Protein AF-A0A7C4XHD4-F1 (afdb_monomer)

Solvent-accessible surface area (backbone atoms only — not comparable to full-atom values): 2656 Å² total; per-residue (Å²): 132,86,49,72,70,58,54,50,53,55,44,51,49,43,71,68,61,83,47,55,62,69,55,54,20,61,78,70,72,48,54,63,70,57,51,50,59,47,42,70,70,76,106

Mean predicted aligned error: 2.8 Å

Nearest PDB structures (foldseek):
  4yrv-assembly1_A  TM=7.643E-01  e=1.478E+00  Nostoc sp. PCC 7120 = FACHB-418
  3clo-assembly1_B  TM=7.709E-01  e=1.579E+00  Bacteroides thetaiotaomicron VPI-5482
  4hri-assembly1_B  TM=7.876E-01  e=3.048E+00  Nostoc sp. PCC 7120 = FACHB-418
  4hri-assembly1_A  TM=7.878E-01  e=3.477E+00  Nostoc sp. PCC 7120 = FACHB-418
  3qod-assembly1_B  TM=7.568E-01  e=3.048E+00  Fischerella thermalis PCC 7521

Sequence (43 aa):
MVSRRKKMAIVLEGLKGVKSVAEICREQKISQVLYYRWRDKFL

Secondary structure (DSSP, 8-state):
---HHHHHHHHHHHHTTSS-HHHHHHHTT--HHHHHHHHHHH-

Structure (mmCIF, N/CA/C/O backbone):
data_AF-A0A7C4XHD4-F1
#
_entry.id   AF-A0A7C4XHD4-F1
#
loop_
_atom_site.group_PDB
_atom_site.id
_atom_site.type_symbol
_atom_site.label_atom_id
_atom_site.label_alt_id
_atom_site.label_comp_id
_atom_site.label_asym_id
_atom_site.label_entity_id
_atom_site.label_seq_id
_atom_site.pdbx_PDB_ins_code
_atom_site.Cartn_x
_atom_site.Cartn_y
_atom_site.Cartn_z
_atom_site.occupancy
_atom_site.B_iso_or_equiv
_atom_site.auth_seq_id
_atom_site.auth_comp_id
_atom_site.auth_asym_id
_atom_site.auth_atom_id
_atom_site.pdbx_PDB_model_num
ATOM 1 N N . MET A 1 1 ? 15.592 2.768 1.670 1.00 60.28 1 MET A N 1
ATOM 2 C CA . MET A 1 1 ? 15.250 1.369 1.317 1.00 60.28 1 MET A CA 1
ATOM 3 C C . MET A 1 1 ? 14.097 0.902 2.207 1.00 60.28 1 MET A C 1
ATOM 5 O O . MET A 1 1 ? 14.256 0.876 3.418 1.00 60.28 1 MET A O 1
ATOM 9 N N . VAL A 1 2 ? 12.914 0.605 1.657 1.00 73.19 2 VAL A N 1
ATOM 10 C CA . VAL A 1 2 ? 11.783 0.099 2.464 1.00 73.19 2 VAL A CA 1
ATOM 11 C C . VAL A 1 2 ? 12.063 -1.360 2.844 1.00 73.19 2 VAL A C 1
ATOM 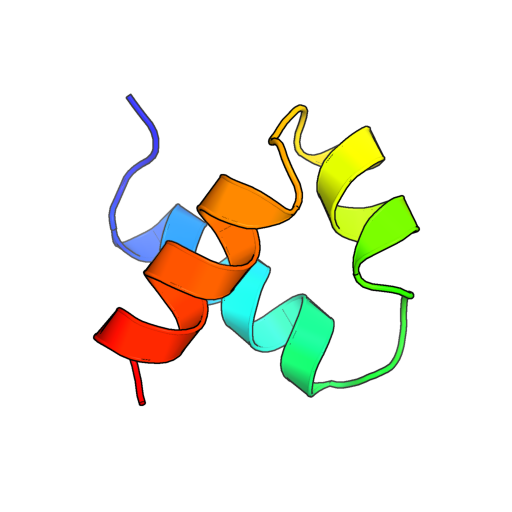13 O O . VAL A 1 2 ? 12.185 -2.209 1.960 1.00 73.19 2 VAL A O 1
ATOM 16 N N . SER A 1 3 ? 12.181 -1.651 4.143 1.00 87.25 3 SER A N 1
ATOM 17 C CA . SER A 1 3 ? 12.360 -3.018 4.663 1.00 87.25 3 SER A CA 1
ATOM 18 C C . SER A 1 3 ? 11.189 -3.930 4.268 1.00 87.25 3 SER A C 1
ATOM 20 O O . SER A 1 3 ? 10.051 -3.465 4.173 1.00 87.25 3 SER A O 1
ATOM 22 N N . ARG A 1 4 ? 11.436 -5.239 4.080 1.00 87.56 4 ARG A N 1
ATOM 23 C CA . ARG A 1 4 ? 10.393 -6.239 3.761 1.00 87.56 4 ARG A CA 1
ATOM 24 C C . ARG A 1 4 ? 9.206 -6.182 4.728 1.00 87.56 4 ARG A C 1
ATOM 26 O O . ARG A 1 4 ? 8.067 -6.190 4.276 1.00 87.56 4 ARG A O 1
ATOM 33 N N . ARG A 1 5 ? 9.466 -6.022 6.032 1.00 89.56 5 ARG A N 1
ATOM 34 C CA . ARG A 1 5 ? 8.416 -5.907 7.060 1.00 89.56 5 ARG A CA 1
ATOM 35 C C . ARG A 1 5 ? 7.533 -4.677 6.847 1.00 89.56 5 ARG A C 1
ATOM 37 O O . ARG A 1 5 ? 6.319 -4.761 6.977 1.00 89.56 5 ARG A O 1
ATOM 44 N N . LYS A 1 6 ? 8.137 -3.547 6.463 1.00 92.69 6 LYS A N 1
ATOM 45 C CA . LYS A 1 6 ? 7.399 -2.311 6.175 1.00 92.69 6 LYS A CA 1
ATOM 46 C C . LYS A 1 6 ? 6.548 -2.451 4.907 1.00 92.69 6 LYS A C 1
ATOM 48 O O . LYS A 1 6 ? 5.406 -2.020 4.916 1.00 92.69 6 LYS A O 1
ATOM 53 N N . LYS A 1 7 ? 7.056 -3.106 3.855 1.00 93.19 7 LYS A N 1
ATOM 54 C CA . LYS A 1 7 ? 6.26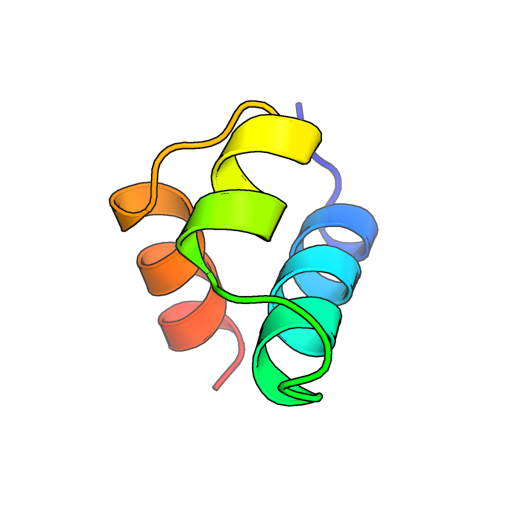6 -3.394 2.639 1.00 93.19 7 LYS A CA 1
ATOM 55 C C . LYS A 1 7 ? 5.036 -4.247 2.953 1.00 93.19 7 LYS A C 1
ATOM 57 O O . LYS A 1 7 ? 3.949 -3.916 2.500 1.00 93.19 7 LYS A O 1
ATOM 62 N N . MET A 1 8 ? 5.211 -5.295 3.762 1.00 93.31 8 MET A N 1
ATOM 63 C CA . MET A 1 8 ? 4.115 -6.168 4.186 1.00 93.31 8 MET A CA 1
ATOM 64 C C . MET A 1 8 ? 3.050 -5.395 4.973 1.00 93.31 8 MET A C 1
ATOM 66 O O . MET A 1 8 ? 1.869 -5.508 4.669 1.00 93.31 8 MET A O 1
ATOM 70 N N . ALA A 1 9 ? 3.457 -4.557 5.934 1.00 94.44 9 ALA A N 1
ATOM 71 C CA . ALA A 1 9 ? 2.522 -3.742 6.713 1.00 94.44 9 ALA A CA 1
ATOM 72 C C . ALA A 1 9 ? 1.663 -2.823 5.825 1.00 94.44 9 ALA A C 1
ATOM 74 O O . ALA A 1 9 ? 0.454 -2.746 6.019 1.00 94.44 9 ALA A O 1
ATOM 75 N N . ILE A 1 10 ? 2.275 -2.197 4.814 1.00 94.94 10 ILE A N 1
ATOM 76 C CA . ILE A 1 10 ? 1.581 -1.331 3.850 1.00 94.94 10 ILE A CA 1
ATOM 77 C C . ILE A 1 10 ? 0.567 -2.130 3.017 1.00 94.94 10 ILE A C 1
ATOM 79 O O . ILE A 1 10 ? -0.562 -1.686 2.824 1.00 94.94 10 ILE A O 1
ATOM 83 N N . VAL A 1 11 ? 0.948 -3.316 2.527 1.00 95.00 11 VAL A N 1
ATOM 84 C CA . VAL A 1 11 ? 0.037 -4.180 1.757 1.00 95.00 11 VAL A CA 1
ATOM 85 C C . VAL A 1 11 ? -1.143 -4.625 2.620 1.00 95.00 11 VAL A C 1
ATOM 87 O O . VAL A 1 11 ? -2.285 -4.481 2.187 1.00 95.00 11 VAL A O 1
ATOM 90 N N . LEU A 1 12 ? -0.884 -5.065 3.855 1.00 95.06 12 LEU A N 1
ATOM 91 C CA . LEU A 1 12 ? -1.922 -5.455 4.812 1.00 95.06 12 LEU A CA 1
ATOM 92 C C . LEU A 1 12 ? -2.874 -4.302 5.151 1.00 95.06 12 LEU A C 1
ATOM 94 O O . LEU A 1 12 ? -4.071 -4.535 5.272 1.00 95.06 12 LEU A O 1
ATOM 98 N N . GLU A 1 13 ? -2.380 -3.069 5.289 1.00 95.00 13 GLU A N 1
ATOM 99 C CA . GLU A 1 13 ? -3.230 -1.892 5.525 1.00 95.00 13 GLU A CA 1
ATOM 100 C C . GLU A 1 13 ? -4.238 -1.686 4.388 1.00 95.00 13 GLU A C 1
ATOM 102 O O . GLU A 1 13 ? -5.415 -1.453 4.654 1.00 95.00 13 GLU A O 1
ATOM 107 N N . GLY A 1 14 ? -3.812 -1.863 3.133 1.00 93.81 14 GLY A N 1
ATOM 108 C CA . GLY A 1 14 ? -4.723 -1.763 1.991 1.00 93.81 14 GLY A CA 1
ATOM 109 C C . GLY A 1 14 ? -5.678 -2.952 1.857 1.00 93.81 14 GLY A C 1
ATOM 110 O O . GLY A 1 14 ? -6.816 -2.758 1.445 1.00 93.81 14 GLY A O 1
ATOM 111 N N . LEU A 1 15 ? -5.273 -4.160 2.273 1.00 93.56 15 LEU A N 1
ATOM 112 C CA . LEU A 1 15 ? -6.168 -5.328 2.314 1.00 93.56 15 LEU A CA 1
ATOM 113 C C . LEU A 1 15 ? -7.244 -5.215 3.401 1.00 93.56 15 LEU A C 1
ATOM 115 O O . LEU A 1 15 ? -8.339 -5.739 3.227 1.00 93.56 15 LEU A O 1
ATOM 119 N N . LYS A 1 16 ? -6.963 -4.511 4.506 1.00 94.31 16 LYS A N 1
ATOM 120 C CA . LYS A 1 16 ? -7.962 -4.233 5.551 1.00 94.31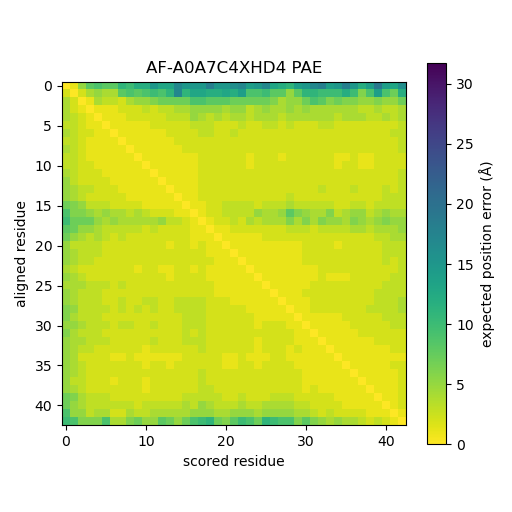 16 LYS A CA 1
ATOM 121 C C . LYS A 1 16 ? -9.097 -3.326 5.066 1.00 94.31 16 LYS A C 1
ATOM 123 O O . LYS A 1 16 ? -10.123 -3.265 5.732 1.00 94.31 16 LYS A O 1
ATOM 128 N N . GLY A 1 17 ? -8.906 -2.587 3.970 1.00 92.19 17 GLY A N 1
ATOM 129 C CA . GLY A 1 17 ? -9.936 -1.728 3.374 1.00 92.19 17 GLY A CA 1
ATOM 130 C C . GLY A 1 17 ? -10.308 -0.481 4.187 1.00 92.19 17 GLY A 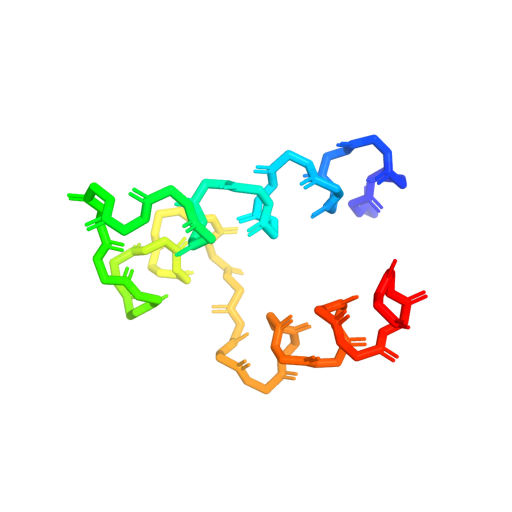C 1
ATOM 131 O O . GLY A 1 17 ? -11.243 0.216 3.817 1.00 92.19 17 GLY A O 1
ATOM 132 N N . VAL A 1 18 ? -9.588 -0.178 5.275 1.00 93.88 18 VAL A N 1
ATOM 133 C CA . VAL A 1 18 ? -9.861 0.989 6.142 1.00 93.88 18 VAL A CA 1
ATOM 134 C C . VAL A 1 18 ? -9.506 2.307 5.448 1.00 93.88 18 VAL A C 1
ATOM 136 O O . VAL A 1 18 ? -10.170 3.317 5.657 1.00 93.88 18 VAL A O 1
ATOM 139 N N . LYS A 1 19 ? -8.460 2.296 4.619 1.00 94.00 19 LYS A N 1
ATOM 140 C CA . LYS A 1 19 ? -8.042 3.422 3.779 1.00 94.00 19 LYS A CA 1
ATOM 141 C C . LYS A 1 19 ? -7.977 2.975 2.332 1.00 94.00 19 LYS A C 1
ATOM 143 O O . LYS A 1 19 ? -7.635 1.824 2.046 1.00 94.00 19 LYS A O 1
ATOM 148 N N . SER A 1 20 ? -8.232 3.894 1.408 1.00 95.25 20 SER A N 1
ATOM 149 C CA . SER A 1 20 ? -8.025 3.608 -0.007 1.00 95.25 20 SER A CA 1
ATOM 150 C C . SER A 1 20 ? -6.534 3.414 -0.314 1.00 95.25 20 SER A C 1
ATOM 152 O O . SER A 1 20 ? -5.654 4.023 0.302 1.00 95.25 20 SER A O 1
ATOM 154 N N . VAL A 1 21 ? -6.230 2.612 -1.339 1.00 95.19 21 VAL A N 1
ATOM 155 C CA . VAL A 1 21 ? -4.850 2.436 -1.834 1.00 95.19 21 VAL A CA 1
ATOM 156 C C . VAL A 1 21 ? -4.214 3.787 -2.188 1.00 95.19 21 VAL A C 1
ATOM 158 O O . VAL A 1 21 ? -3.022 3.987 -1.959 1.00 95.19 21 VAL A O 1
ATOM 161 N N . ALA A 1 22 ? -5.001 4.739 -2.700 1.00 95.81 22 ALA A N 1
ATOM 162 C CA . ALA A 1 22 ? -4.530 6.079 -3.033 1.00 95.81 22 ALA A CA 1
ATOM 163 C C . ALA A 1 22 ? -4.069 6.869 -1.797 1.00 95.81 22 ALA A C 1
ATOM 165 O O . ALA A 1 22 ? -3.027 7.523 -1.851 1.00 95.81 22 ALA A O 1
ATOM 166 N N . GLU A 1 23 ? -4.805 6.795 -0.687 1.00 96.62 23 GLU A N 1
ATOM 167 C CA . GLU A 1 23 ? -4.427 7.432 0.581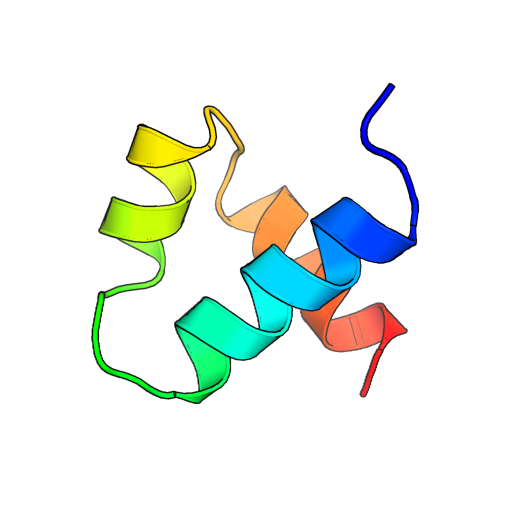 1.00 96.62 23 GLU A CA 1
ATOM 168 C C . GLU A 1 23 ? -3.164 6.808 1.168 1.00 96.62 23 GLU A C 1
ATOM 170 O O . GLU A 1 23 ?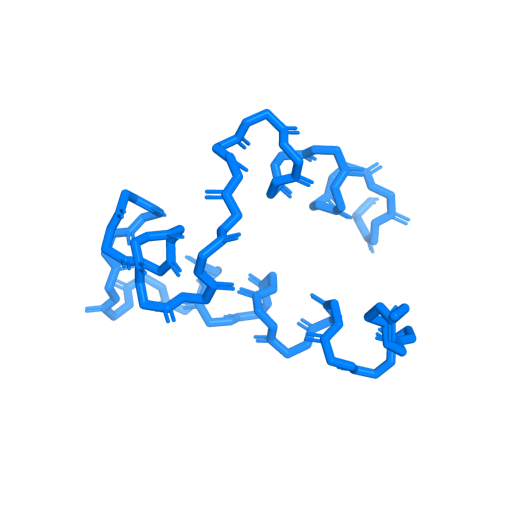 -2.210 7.528 1.458 1.00 96.62 23 GLU A O 1
ATOM 175 N N . ILE A 1 24 ? -3.104 5.475 1.223 1.00 95.94 24 ILE A N 1
ATOM 176 C CA . ILE A 1 24 ? -1.927 4.739 1.704 1.00 95.94 24 ILE A CA 1
ATOM 177 C C . ILE A 1 24 ? -0.688 5.111 0.879 1.00 95.94 24 ILE A C 1
ATOM 179 O O . ILE A 1 24 ? 0.387 5.360 1.427 1.00 95.94 24 ILE A O 1
ATOM 183 N N . CYS A 1 25 ? -0.828 5.201 -0.447 1.00 95.94 25 CYS A N 1
ATOM 184 C CA . CYS A 1 25 ? 0.269 5.590 -1.328 1.00 95.94 25 CYS A CA 1
ATOM 185 C C . CYS A 1 25 ? 0.767 7.018 -1.059 1.00 95.94 25 CYS A C 1
ATOM 187 O O . CYS A 1 25 ? 1.980 7.243 -1.042 1.00 95.94 25 CYS A O 1
ATOM 189 N N . ARG A 1 26 ? -0.141 7.970 -0.793 1.00 96.31 26 ARG A N 1
ATOM 190 C CA . ARG A 1 26 ? 0.214 9.355 -0.436 1.00 96.31 26 ARG A CA 1
ATOM 191 C C . ARG A 1 26 ? 0.941 9.432 0.905 1.00 96.31 26 ARG A C 1
ATOM 193 O O . ARG A 1 26 ? 2.011 10.032 0.972 1.00 96.31 26 ARG A O 1
ATOM 200 N N . GLU A 1 27 ? 0.407 8.793 1.944 1.00 95.12 27 GLU A N 1
ATOM 201 C CA . GLU A 1 27 ? 0.998 8.794 3.291 1.00 95.12 27 GLU A CA 1
ATOM 202 C 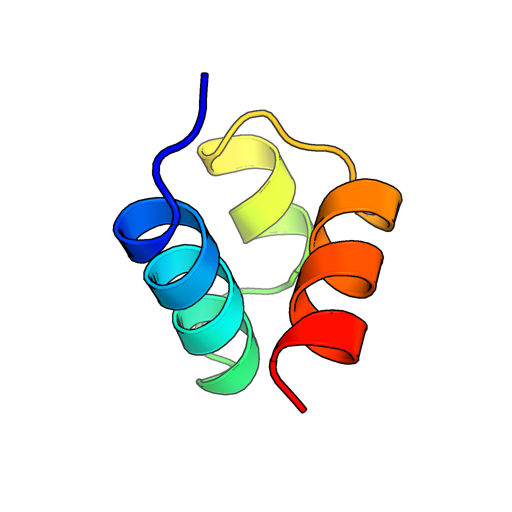C . GLU A 1 27 ? 2.387 8.145 3.311 1.00 95.12 27 GLU A C 1
ATOM 204 O O . GLU A 1 27 ? 3.331 8.666 3.907 1.00 95.12 27 GLU A O 1
ATOM 209 N N . GLN A 1 28 ? 2.535 7.015 2.616 1.00 94.00 28 GLN A N 1
ATOM 210 C CA . GLN A 1 28 ? 3.787 6.260 2.572 1.00 94.00 28 GLN A CA 1
ATOM 211 C C . GLN A 1 28 ? 4.775 6.789 1.521 1.00 94.00 28 GLN A C 1
ATOM 213 O O . GLN A 1 28 ? 5.891 6.270 1.433 1.00 94.00 28 GLN A O 1
ATOM 218 N N . LYS A 1 29 ? 4.390 7.815 0.744 1.00 95.00 29 LYS A N 1
ATOM 219 C CA . LYS A 1 29 ? 5.161 8.397 -0.368 1.00 95.00 29 LYS A CA 1
ATOM 220 C C . LYS A 1 29 ? 5.621 7.340 -1.382 1.00 95.00 29 LYS A C 1
ATOM 222 O O . LYS A 1 29 ? 6.790 7.290 -1.767 1.00 95.00 29 LYS A O 1
ATOM 227 N N . ILE A 1 30 ? 4.696 6.478 -1.799 1.00 95.12 30 ILE A N 1
ATOM 228 C CA . ILE A 1 30 ? 4.913 5.444 -2.820 1.00 95.12 30 ILE A CA 1
ATOM 229 C C . ILE A 1 30 ? 3.952 5.634 -3.993 1.00 95.12 30 ILE A C 1
ATOM 231 O O . ILE A 1 30 ? 2.894 6.239 -3.857 1.00 95.12 30 ILE A O 1
ATOM 235 N N . SER A 1 31 ? 4.298 5.084 -5.156 1.00 95.88 31 SER A N 1
ATOM 236 C CA . SER A 1 31 ? 3.361 5.015 -6.276 1.00 95.88 31 SER A CA 1
ATOM 237 C C . SER A 1 31 ? 2.394 3.839 -6.115 1.00 95.88 31 SER A C 1
ATOM 239 O O . SER A 1 31 ? 2.752 2.795 -5.564 1.00 95.88 31 SER A O 1
ATOM 241 N N . GLN A 1 32 ? 1.187 3.966 -6.671 1.00 94.38 32 GLN A N 1
ATOM 242 C CA . GLN A 1 32 ? 0.220 2.861 -6.704 1.00 94.38 32 GLN A CA 1
ATOM 243 C C . GLN A 1 32 ? 0.770 1.633 -7.443 1.00 94.38 32 GLN A C 1
ATOM 245 O O . GLN A 1 32 ? 0.569 0.505 -7.007 1.00 94.38 32 GLN A O 1
ATOM 250 N N . VAL A 1 33 ? 1.550 1.843 -8.511 1.00 96.19 33 VAL A N 1
ATOM 251 C CA . VAL A 1 33 ? 2.247 0.761 -9.229 1.00 96.19 33 VAL A CA 1
ATOM 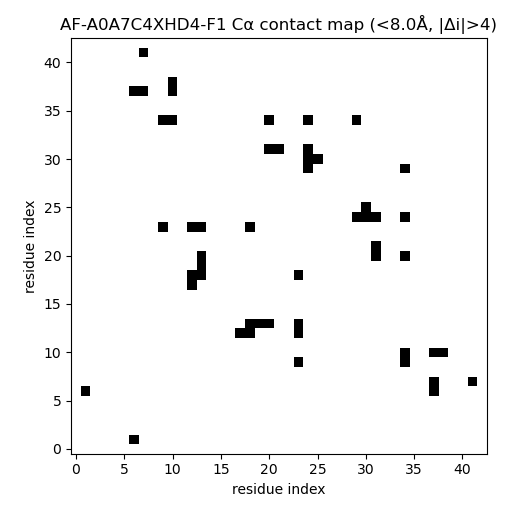252 C C . VAL A 1 33 ? 3.163 -0.027 -8.289 1.00 96.19 33 VAL A C 1
ATOM 254 O O . VAL A 1 33 ? 3.225 -1.253 -8.360 1.00 96.19 33 VAL A O 1
ATOM 257 N N . LEU A 1 34 ? 3.872 0.660 -7.387 1.00 94.56 34 LEU A N 1
ATOM 258 C CA . LEU A 1 34 ? 4.746 0.010 -6.415 1.00 94.56 34 LEU A CA 1
ATOM 259 C C . LEU A 1 34 ? 3.948 -0.771 -5.364 1.00 94.56 34 LEU A C 1
ATOM 261 O O . LEU A 1 34 ? 4.356 -1.878 -5.017 1.00 94.56 34 LEU A O 1
ATOM 265 N N . TYR A 1 35 ? 2.815 -0.228 -4.905 1.00 96.12 35 TYR A N 1
ATOM 266 C CA . TYR A 1 35 ? 1.890 -0.929 -4.012 1.00 96.12 35 TYR A CA 1
ATOM 267 C C . TYR A 1 35 ? 1.393 -2.239 -4.635 1.00 96.12 35 TYR A C 1
ATOM 269 O O . TYR A 1 35 ? 1.555 -3.299 -4.031 1.00 96.12 35 TYR A O 1
ATOM 277 N N . TYR A 1 36 ? 0.865 -2.193 -5.863 1.00 96.19 36 TYR A N 1
ATOM 278 C CA . TYR A 1 36 ? 0.348 -3.389 -6.533 1.00 96.19 36 TYR A CA 1
ATOM 279 C C . TYR A 1 36 ? 1.449 -4.419 -6.799 1.00 96.19 36 TYR A C 1
ATOM 281 O O . TYR A 1 36 ? 1.269 -5.589 -6.487 1.00 96.19 36 TYR A O 1
ATOM 289 N N . ARG A 1 37 ? 2.651 -3.986 -7.205 1.00 95.38 37 ARG A N 1
ATOM 290 C CA . ARG A 1 37 ? 3.820 -4.880 -7.313 1.00 95.38 37 ARG A CA 1
ATOM 291 C C . ARG A 1 37 ? 4.205 -5.563 -6.001 1.00 95.38 37 ARG A C 1
ATOM 293 O O . ARG A 1 37 ? 4.832 -6.616 -6.038 1.00 95.38 37 ARG A O 1
ATOM 300 N N . TRP A 1 38 ? 3.962 -4.938 -4.850 1.00 94.88 38 TRP A N 1
ATOM 301 C CA . TRP A 1 38 ? 4.199 -5.584 -3.558 1.00 94.88 38 TRP A CA 1
ATOM 302 C C . TRP A 1 38 ? 3.074 -6.543 -3.217 1.00 94.88 38 TRP A C 1
ATOM 304 O O . TRP A 1 38 ? 3.367 -7.659 -2.809 1.00 94.88 38 TRP A O 1
ATOM 314 N N . ARG A 1 39 ? 1.821 -6.135 -3.426 1.00 94.25 39 ARG A N 1
ATOM 315 C CA . ARG A 1 39 ? 0.650 -6.991 -3.230 1.00 94.25 39 ARG A CA 1
ATOM 316 C C . ARG A 1 39 ? 0.790 -8.296 -4.015 1.00 94.25 39 ARG A C 1
ATOM 318 O O . ARG A 1 39 ? 0.732 -9.353 -3.407 1.00 94.25 39 ARG A O 1
ATOM 325 N N . ASP A 1 40 ? 1.096 -8.207 -5.305 1.00 94.94 40 ASP A N 1
ATOM 326 C CA . ASP A 1 40 ? 1.238 -9.360 -6.206 1.00 94.94 40 ASP A CA 1
ATOM 327 C C . ASP A 1 40 ? 2.493 -10.214 -5.915 1.00 94.94 40 ASP A C 1
ATOM 329 O O . ASP A 1 40 ? 2.689 -11.257 -6.519 1.00 94.94 40 ASP A O 1
ATOM 333 N N . LYS A 1 41 ? 3.399 -9.750 -5.042 1.00 92.50 41 LYS A N 1
ATOM 334 C CA . LYS A 1 41 ? 4.559 -10.529 -4.569 1.00 92.50 41 LYS A CA 1
ATOM 335 C C . LYS A 1 41 ? 4.320 -11.214 -3.227 1.00 92.50 41 LYS A C 1
ATOM 337 O O . LYS A 1 41 ? 5.133 -12.050 -2.838 1.00 92.50 41 LYS A O 1
ATOM 342 N N . PHE A 1 42 ? 3.319 -10.769 -2.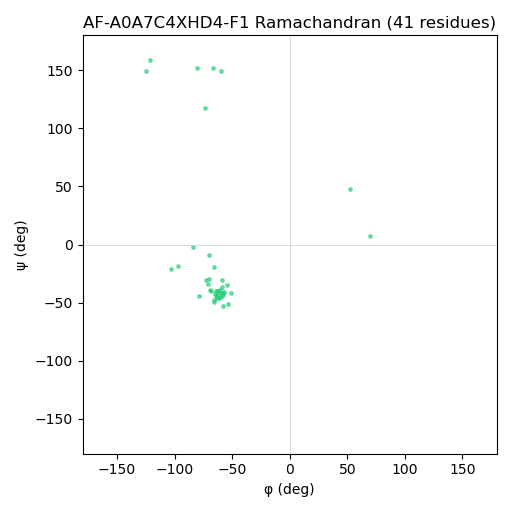474 1.00 87.88 42 PHE A N 1
ATOM 343 C CA . PHE A 1 42 ? 2.980 -11.320 -1.163 1.00 87.88 42 PHE A CA 1
ATOM 344 C C . PHE A 1 42 ? 1.755 -12.238 -1.209 1.00 87.88 42 PHE A C 1
ATOM 346 O O . PHE A 1 42 ? 1.600 -13.040 -0.291 1.00 87.88 42 PHE A O 1
ATOM 353 N N . LEU A 1 43 ? 0.919 -12.101 -2.241 1.00 83.69 43 LEU A N 1
ATOM 354 C CA . LEU A 1 43 ? -0.156 -13.018 -2.621 1.00 83.69 43 LEU A CA 1
ATOM 355 C C . LEU A 1 43 ? 0.322 -13.905 -3.772 1.00 83.69 43 LEU A C 1
ATOM 357 O O . LEU A 1 43 ? -0.073 -15.088 -3.781 1.00 83.69 43 LEU A O 1
#

Radius of gyration: 9.21 Å; Cα contacts (8 Å, |Δi|>4): 26; chains: 1; bounding box: 25×22×16 Å

pLDDT: mean 92.57, std 6.46, range [60.28, 96.62]

Foldseek 3Di:
DQDLVNLVVLLVVCVVVPDDLVVSCVVVVHDSVVNVVSNVVVD